Protein AF-A0A1Z4NAS6-F1 (afdb_monomer_lite)

Secondary structure (DSSP, 8-state):
--------EEEEEETTEEEEEEE-TTS-EEEEEEEEETTEEEEEEEE-HHHHHHHHHHHHHHHHHHHHHHHHHHHHHHT-

Radius of gyration: 17.06 Å; chains: 1; bounding box: 35×35×47 Å

Sequence (80 aa):
MFGLGAVTAVTLCFDDYHYQINRDRYGSIRAKVMKIVGGVKIKTTEVSVTEWSQAVAAALVQVSSRNTEMRTALSKFILG

pLDDT: mean 76.17, std 13.95, range [40.38, 91.19]

Structure (mmCIF, N/CA/C/O backbone):
data_AF-A0A1Z4NAS6-F1
#
_entry.id   AF-A0A1Z4NAS6-F1
#
loop_
_atom_site.group_PDB
_atom_site.id
_atom_site.type_symbol
_atom_site.label_atom_id
_atom_site.label_alt_id
_atom_site.label_comp_id
_atom_site.label_asym_id
_atom_site.label_entity_id
_atom_site.label_seq_id
_atom_site.pdbx_PDB_ins_code
_atom_site.Cartn_x
_atom_site.Cartn_y
_atom_site.Cartn_z
_atom_site.occupancy
_atom_site.B_iso_or_equiv
_atom_site.auth_seq_id
_atom_site.auth_comp_id
_atom_site.auth_asym_id
_atom_site.auth_atom_id
_atom_site.pdbx_PDB_model_num
ATOM 1 N N . MET A 1 1 ? 13.141 -28.445 -12.926 1.00 40.38 1 MET A N 1
ATOM 2 C CA . MET A 1 1 ? 13.847 -27.288 -12.335 1.00 40.38 1 MET A CA 1
ATOM 3 C C . MET A 1 1 ? 12.797 -26.218 -12.050 1.00 40.38 1 MET A C 1
ATOM 5 O O . MET A 1 1 ? 12.386 -25.526 -12.970 1.00 40.38 1 MET A O 1
ATOM 9 N N . PHE A 1 2 ? 12.253 -26.169 -10.830 1.00 44.75 2 PHE A N 1
ATOM 10 C CA . PHE A 1 2 ? 11.225 -25.189 -10.457 1.00 44.75 2 PHE A CA 1
ATOM 11 C C . PHE A 1 2 ? 11.895 -23.841 -10.186 1.00 44.75 2 PHE A C 1
ATOM 13 O O . PHE A 1 2 ? 12.194 -23.495 -9.048 1.00 44.75 2 PHE A O 1
ATOM 20 N N . GLY A 1 3 ? 12.193 -23.099 -11.251 1.00 42.53 3 GLY A N 1
ATOM 21 C CA . GLY A 1 3 ? 12.496 -21.683 -11.116 1.00 42.53 3 GLY A CA 1
ATOM 22 C C . GLY A 1 3 ? 11.196 -20.978 -10.766 1.00 42.53 3 GLY A C 1
ATOM 23 O O . GLY A 1 3 ? 10.362 -20.783 -11.646 1.00 42.53 3 GLY A O 1
ATOM 24 N N . LEU A 1 4 ? 10.999 -20.628 -9.494 1.00 53.66 4 LEU A N 1
ATOM 25 C CA . LEU A 1 4 ? 10.061 -19.568 -9.134 1.00 53.66 4 LEU A CA 1
ATOM 26 C C . LEU A 1 4 ? 10.452 -18.371 -10.004 1.00 53.66 4 LEU A C 1
ATOM 28 O O . LEU A 1 4 ? 11.527 -17.801 -9.813 1.00 53.66 4 LEU A O 1
ATOM 32 N N . GLY A 1 5 ? 9.656 -18.077 -11.038 1.00 53.00 5 GLY A N 1
ATOM 33 C CA . GLY A 1 5 ? 9.895 -16.931 -11.907 1.00 53.00 5 GLY A CA 1
ATOM 34 C C . GLY A 1 5 ? 10.138 -15.713 -11.023 1.00 53.00 5 GLY A C 1
ATOM 35 O O . GLY A 1 5 ? 9.423 -15.536 -10.037 1.00 53.00 5 GLY A O 1
ATOM 36 N N . ALA A 1 6 ? 11.196 -14.949 -11.312 1.00 61.12 6 ALA A N 1
ATOM 37 C CA . ALA A 1 6 ? 11.611 -13.831 -10.472 1.00 61.12 6 ALA A CA 1
ATOM 38 C C . ALA A 1 6 ? 10.386 -12.989 -10.094 1.00 61.12 6 ALA A C 1
ATOM 40 O O . ALA A 1 6 ? 9.637 -12.575 -10.977 1.00 61.12 6 ALA A O 1
ATOM 41 N N . VAL A 1 7 ? 10.152 -12.784 -8.795 1.00 61.50 7 VAL A N 1
ATOM 42 C CA . VAL A 1 7 ? 9.013 -11.996 -8.314 1.00 61.50 7 VAL A CA 1
ATOM 43 C C . VAL A 1 7 ? 9.165 -10.580 -8.868 1.00 61.50 7 VAL A C 1
ATOM 45 O O . VAL A 1 7 ? 10.028 -9.819 -8.434 1.00 61.50 7 VAL A O 1
ATOM 48 N N . THR A 1 8 ? 8.362 -10.244 -9.877 1.00 72.44 8 THR A N 1
ATOM 49 C CA . THR A 1 8 ? 8.421 -8.950 -10.572 1.00 72.44 8 THR A CA 1
ATOM 50 C C . THR A 1 8 ? 7.534 -7.897 -9.920 1.00 72.44 8 THR A C 1
ATOM 52 O O . THR A 1 8 ? 7.670 -6.715 -10.228 1.00 72.44 8 THR A O 1
ATOM 55 N N . ALA A 1 9 ? 6.636 -8.304 -9.021 1.00 80.19 9 ALA A N 1
ATOM 56 C CA . ALA A 1 9 ? 5.655 -7.435 -8.393 1.00 80.19 9 ALA A CA 1
ATOM 57 C C . ALA A 1 9 ? 5.289 -7.923 -6.988 1.00 80.19 9 ALA A C 1
ATOM 59 O O . ALA A 1 9 ? 5.021 -9.107 -6.785 1.00 80.19 9 ALA A O 1
ATOM 60 N N . VAL A 1 10 ? 5.216 -6.990 -6.043 1.00 84.50 10 VAL A N 1
ATOM 61 C CA . VAL A 1 10 ? 4.641 -7.195 -4.711 1.00 84.50 10 VAL A CA 1
ATOM 62 C C . VAL A 1 10 ? 3.508 -6.194 -4.537 1.00 84.50 10 VAL A C 1
ATOM 64 O O . VAL A 1 10 ? 3.696 -5.002 -4.780 1.00 84.50 10 VAL A O 1
ATOM 67 N N . THR A 1 11 ? 2.344 -6.676 -4.104 1.00 84.75 11 THR A N 1
ATOM 68 C CA . THR A 1 11 ? 1.182 -5.844 -3.778 1.00 84.75 11 THR A CA 1
ATOM 69 C C . THR A 1 11 ? 0.755 -6.142 -2.348 1.00 84.75 11 THR A C 1
ATOM 71 O O . THR A 1 11 ? 0.446 -7.286 -2.025 1.00 84.75 11 THR A O 1
ATOM 74 N N . LEU A 1 12 ? 0.734 -5.115 -1.505 1.00 85.19 12 LEU A N 1
ATOM 75 C CA . LEU A 1 12 ? 0.228 -5.167 -0.138 1.00 85.19 12 LEU A CA 1
ATOM 76 C C . 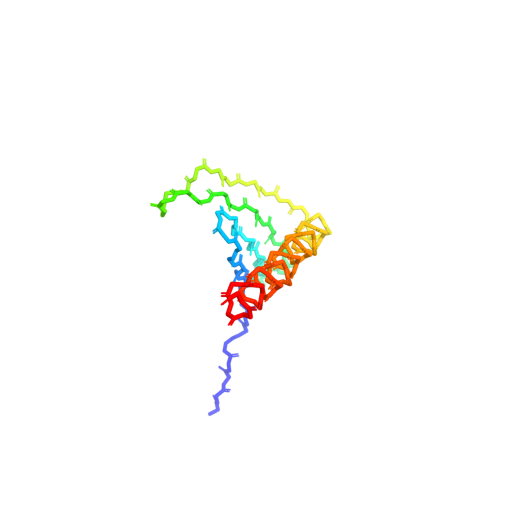LEU A 1 12 ? -1.122 -4.453 -0.092 1.00 85.19 12 LEU A C 1
ATOM 78 O O . LEU A 1 12 ? -1.217 -3.301 -0.513 1.00 85.19 12 LEU A O 1
ATOM 82 N N . CYS A 1 13 ? -2.154 -5.129 0.402 1.00 86.38 13 CYS A N 1
ATOM 83 C CA . CYS A 1 13 ? -3.506 -4.586 0.504 1.00 86.38 13 CYS A CA 1
ATOM 84 C C . CYS A 1 13 ? -3.819 -4.315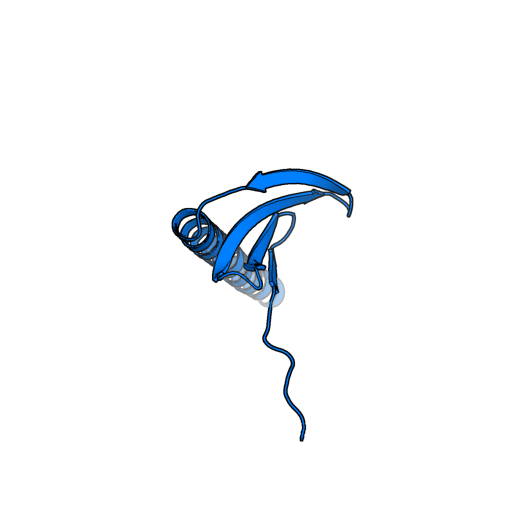 1.979 1.00 86.38 13 CYS A C 1
ATOM 86 O O . CYS A 1 13 ? -3.864 -5.253 2.775 1.00 86.38 13 CYS A O 1
ATOM 88 N N . PHE A 1 14 ? -4.028 -3.049 2.332 1.00 84.75 14 PHE A N 1
ATOM 89 C CA . PHE A 1 14 ? -4.435 -2.619 3.668 1.00 84.75 14 PHE A CA 1
ATOM 90 C C . PHE A 1 14 ? -5.712 -1.791 3.549 1.00 84.75 14 PHE A C 1
ATOM 92 O O . PHE A 1 14 ? -5.659 -0.660 3.067 1.00 84.75 14 PHE A O 1
ATOM 99 N N . ASP A 1 15 ? -6.844 -2.344 3.986 1.00 82.94 15 ASP A N 1
ATOM 100 C CA . ASP A 1 15 ? -8.169 -1.727 3.850 1.00 82.94 15 ASP A CA 1
ATOM 101 C C . ASP A 1 15 ? -8.390 -1.181 2.419 1.00 82.94 15 ASP A C 1
ATOM 103 O O . ASP A 1 15 ? -8.330 -1.929 1.443 1.00 82.94 15 ASP A O 1
ATOM 107 N N . ASP A 1 16 ? -8.570 0.136 2.292 1.00 86.38 16 ASP A N 1
ATOM 108 C CA . ASP A 1 16 ? -8.796 0.845 1.033 1.00 86.38 16 ASP A CA 1
ATOM 109 C C . ASP A 1 16 ? -7.497 1.252 0.305 1.00 86.38 16 ASP A C 1
ATOM 111 O O . ASP A 1 16 ? -7.535 1.966 -0.700 1.00 86.38 16 ASP A O 1
ATOM 115 N N . TYR A 1 17 ? -6.316 0.884 0.804 1.00 87.56 17 TYR A N 1
ATOM 116 C CA . TYR A 1 17 ? -5.028 1.284 0.233 1.00 87.56 17 TYR A CA 1
ATOM 117 C C . TYR A 1 17 ? -4.198 0.077 -0.193 1.00 87.56 17 TYR A C 1
ATOM 119 O O . TYR A 1 17 ? -3.871 -0.819 0.578 1.00 87.56 17 TYR A O 1
ATOM 127 N N . HIS A 1 18 ? -3.816 0.075 -1.462 1.00 90.25 18 HIS A N 1
ATOM 128 C CA . HIS A 1 18 ? -3.008 -0.953 -2.088 1.00 90.25 18 HIS A CA 1
ATOM 129 C C . HIS A 1 18 ? -1.642 -0.373 -2.443 1.00 90.25 18 HIS A C 1
ATOM 131 O O . HIS A 1 18 ? -1.523 0.544 -3.255 1.00 90.25 18 HIS A O 1
ATOM 137 N N . TYR A 1 19 ? -0.596 -0.941 -1.868 1.00 89.00 19 TYR A N 1
ATOM 138 C CA . TYR A 1 19 ? 0.784 -0.524 -2.050 1.00 89.00 19 TYR A CA 1
ATOM 139 C C . TYR A 1 19 ? 1.459 -1.526 -2.973 1.00 89.00 19 TYR A C 1
ATOM 141 O O . TYR A 1 19 ? 1.630 -2.686 -2.613 1.00 89.00 19 TYR A O 1
ATOM 149 N N . GLN A 1 20 ? 1.840 -1.093 -4.172 1.00 88.44 20 GLN A N 1
ATOM 150 C CA . GLN A 1 20 ? 2.462 -1.964 -5.162 1.00 88.44 20 GLN A CA 1
ATOM 151 C C . GLN A 1 20 ? 3.878 -1.501 -5.489 1.00 88.44 20 GLN A C 1
ATOM 153 O O . GLN A 1 20 ? 4.098 -0.325 -5.773 1.00 88.44 20 GLN A O 1
ATOM 158 N N . ILE A 1 21 ? 4.819 -2.437 -5.500 1.00 87.75 21 ILE A N 1
ATOM 159 C CA . ILE A 1 21 ? 6.185 -2.223 -5.965 1.00 87.75 21 ILE A CA 1
ATOM 160 C C . ILE A 1 21 ? 6.511 -3.269 -7.024 1.00 87.75 21 ILE A C 1
ATOM 162 O O . ILE A 1 21 ? 6.335 -4.468 -6.812 1.00 87.75 21 ILE A O 1
ATOM 166 N N . ASN A 1 22 ? 6.955 -2.803 -8.185 1.00 86.50 22 ASN A N 1
ATOM 167 C CA . ASN A 1 22 ? 7.284 -3.644 -9.323 1.00 86.50 22 ASN A CA 1
ATOM 168 C C . ASN A 1 22 ? 8.732 -3.415 -9.730 1.00 86.50 22 ASN A C 1
ATOM 170 O O . ASN A 1 22 ? 9.192 -2.274 -9.805 1.00 86.50 22 ASN A O 1
ATOM 174 N N . ARG A 1 23 ? 9.427 -4.500 -10.057 1.00 79.06 23 ARG A N 1
ATOM 175 C CA . ARG A 1 23 ? 10.757 -4.463 -10.650 1.00 79.06 23 ARG A CA 1
ATOM 176 C C . ARG A 1 23 ? 10.636 -4.762 -12.136 1.00 79.06 23 ARG A C 1
ATOM 178 O O . ARG A 1 23 ? 10.226 -5.855 -12.522 1.00 79.06 23 ARG A O 1
ATOM 185 N N . ASP A 1 24 ? 10.980 -3.779 -12.956 1.00 73.62 24 ASP A N 1
ATOM 186 C CA . ASP A 1 24 ? 11.026 -3.939 -14.404 1.00 73.62 24 ASP A CA 1
ATOM 187 C C . ASP A 1 24 ? 12.235 -4.796 -14.816 1.00 73.62 24 ASP A C 1
ATOM 189 O O . ASP A 1 24 ? 13.253 -4.854 -14.117 1.00 73.62 24 ASP A O 1
ATOM 193 N N . ARG A 1 25 ? 12.144 -5.434 -15.985 1.00 64.25 25 ARG A N 1
ATOM 194 C CA . ARG A 1 25 ? 13.183 -6.292 -16.573 1.00 64.25 25 ARG A CA 1
ATOM 195 C C . ARG A 1 25 ? 14.505 -5.547 -16.787 1.00 64.25 25 ARG A C 1
ATOM 197 O O . ARG A 1 25 ? 15.561 -6.165 -16.731 1.00 64.25 25 ARG A O 1
ATOM 204 N N . TYR A 1 26 ? 14.439 -4.227 -16.971 1.00 63.53 26 TYR A N 1
ATOM 205 C CA . TYR A 1 26 ? 15.593 -3.330 -17.120 1.00 63.53 26 TYR A CA 1
ATOM 206 C C . TYR A 1 26 ? 16.116 -2.748 -15.792 1.00 63.53 26 TY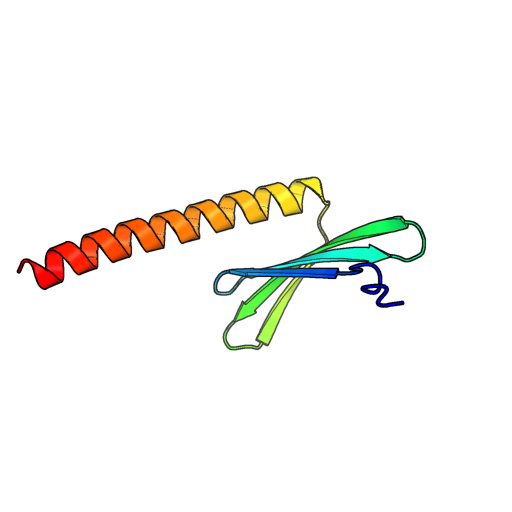R A C 1
ATOM 208 O O . TYR A 1 26 ? 16.961 -1.860 -15.798 1.00 63.53 26 TYR A O 1
ATOM 216 N N . GLY A 1 27 ? 15.634 -3.231 -14.640 1.00 65.75 27 GLY A N 1
ATOM 217 C CA . GLY A 1 27 ? 16.148 -2.852 -13.318 1.00 65.75 27 GLY A CA 1
ATOM 218 C C . GLY A 1 27 ? 15.511 -1.606 -12.700 1.00 65.75 27 GLY A C 1
ATOM 219 O O . GLY A 1 27 ? 15.776 -1.316 -11.536 1.00 65.75 27 GLY A O 1
ATOM 220 N N . SER A 1 28 ? 14.634 -0.907 -13.425 1.00 75.31 28 SER A N 1
ATOM 221 C CA . SER A 1 28 ? 13.860 0.203 -12.866 1.00 75.31 28 SER A CA 1
ATOM 222 C C . SER A 1 28 ? 12.812 -0.325 -11.884 1.00 75.31 28 SER A C 1
ATOM 224 O O . SER A 1 28 ? 12.011 -1.201 -12.221 1.00 75.31 28 SER A O 1
ATOM 226 N N . ILE A 1 29 ? 12.833 0.187 -10.653 1.00 80.75 29 ILE A N 1
ATOM 227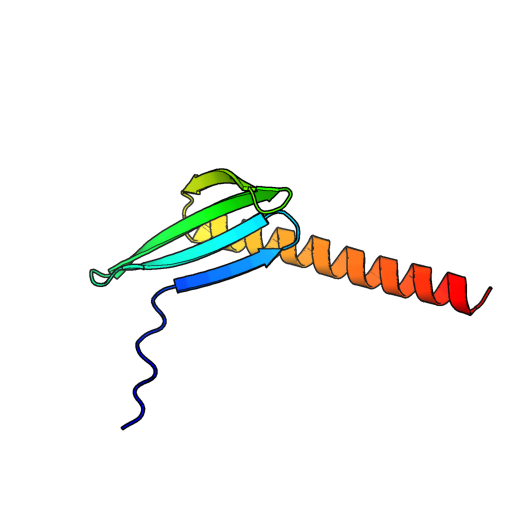 C CA . ILE A 1 29 ? 11.837 -0.135 -9.633 1.00 80.75 29 ILE A CA 1
ATOM 228 C C . ILE A 1 29 ? 10.774 0.954 -9.663 1.00 80.75 29 ILE A C 1
ATOM 230 O O . ILE A 1 29 ? 11.076 2.130 -9.472 1.00 80.75 29 ILE A O 1
ATOM 234 N N . ARG A 1 30 ? 9.524 0.554 -9.885 1.00 85.81 30 ARG A N 1
ATOM 235 C CA . ARG A 1 30 ? 8.367 1.447 -9.862 1.00 85.81 30 ARG A CA 1
ATOM 236 C C . ARG A 1 30 ? 7.509 1.123 -8.658 1.00 85.81 30 ARG A C 1
ATOM 238 O O . ARG A 1 30 ? 7.035 -0.004 -8.523 1.00 85.81 30 ARG A O 1
ATOM 245 N N . ALA A 1 31 ? 7.301 2.113 -7.803 1.00 88.44 31 ALA A N 1
ATOM 246 C CA . ALA A 1 31 ? 6.408 2.003 -6.668 1.00 88.44 31 ALA A CA 1
ATOM 247 C C . ALA A 1 31 ? 5.181 2.890 -6.883 1.00 88.44 31 ALA A C 1
ATOM 249 O O . ALA A 1 31 ? 5.249 3.973 -7.465 1.00 88.44 31 ALA A O 1
ATOM 250 N N . LYS A 1 32 ? 4.027 2.398 -6.448 1.00 90.88 32 LYS A N 1
ATOM 251 C CA . LYS A 1 32 ? 2.765 3.121 -6.539 1.00 90.88 32 LYS A CA 1
ATOM 252 C C . LYS A 1 32 ? 1.857 2.781 -5.375 1.00 90.88 32 LYS A C 1
ATOM 254 O O . LYS A 1 32 ? 1.857 1.661 -4.862 1.00 90.88 32 LYS A O 1
ATOM 259 N N . VAL A 1 33 ? 1.046 3.754 -5.005 1.00 90.81 33 VAL A N 1
ATOM 260 C CA . VA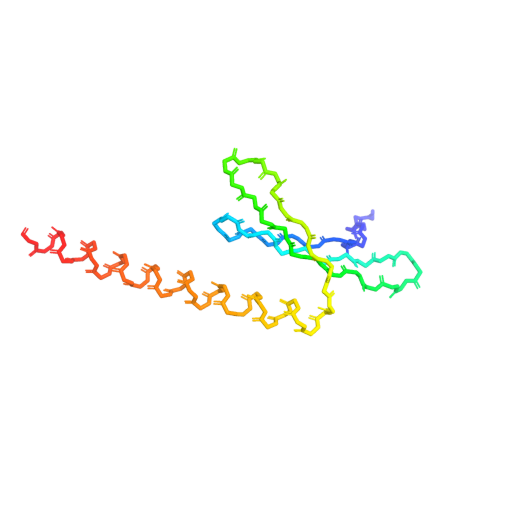L A 1 33 ? -0.012 3.623 -4.010 1.00 90.81 33 VAL A CA 1
ATOM 261 C C . VAL A 1 33 ? -1.337 3.819 -4.723 1.00 90.81 33 VAL A C 1
ATOM 263 O O . VAL A 1 33 ? -1.545 4.810 -5.422 1.00 90.81 33 VAL A O 1
ATOM 266 N N . MET A 1 34 ? -2.230 2.854 -4.577 1.00 91.19 34 MET A N 1
ATOM 267 C CA . MET A 1 34 ? -3.557 2.860 -5.167 1.00 91.19 34 MET A CA 1
ATOM 268 C C . MET A 1 34 ? -4.581 2.945 -4.045 1.00 91.19 34 MET A C 1
ATOM 270 O O . MET A 1 34 ? -4.552 2.127 -3.136 1.00 91.19 34 MET A O 1
ATOM 274 N N . LYS A 1 35 ? -5.497 3.907 -4.108 1.00 89.06 35 LYS A N 1
ATOM 275 C CA . LYS A 1 35 ? -6.667 3.928 -3.231 1.00 89.06 35 LYS A CA 1
ATOM 276 C C . LYS A 1 35 ? -7.805 3.195 -3.928 1.00 89.06 35 LYS A C 1
ATOM 278 O O . LYS A 1 35 ? -8.192 3.590 -5.031 1.00 89.06 35 LYS A O 1
ATOM 283 N N . ILE A 1 36 ? -8.308 2.141 -3.310 1.00 86.50 36 ILE A N 1
ATOM 284 C CA . ILE A 1 36 ? -9.399 1.304 -3.792 1.00 86.50 36 ILE A CA 1
ATOM 285 C C . ILE A 1 36 ? -10.533 1.391 -2.779 1.00 86.50 36 ILE A C 1
ATOM 287 O O . ILE A 1 36 ? -10.325 1.093 -1.618 1.00 86.50 36 ILE A O 1
ATOM 291 N N . VAL A 1 37 ? -11.724 1.796 -3.209 1.00 83.25 37 VAL A N 1
ATOM 292 C CA . VAL A 1 37 ? -12.907 1.870 -2.339 1.00 83.25 37 VAL A CA 1
ATOM 293 C C . VAL A 1 37 ? -14.005 1.046 -2.992 1.00 83.25 37 VAL A C 1
ATOM 295 O O . VAL A 1 37 ? -14.321 1.263 -4.163 1.00 83.25 37 VAL A O 1
ATOM 298 N N . GLY A 1 38 ? -14.544 0.056 -2.277 1.00 79.81 38 GLY A N 1
ATOM 299 C CA . GLY A 1 38 ? -15.594 -0.826 -2.808 1.00 79.81 38 GLY A CA 1
ATOM 300 C C . GLY A 1 38 ? -15.181 -1.597 -4.071 1.00 79.81 38 GLY A C 1
ATOM 301 O O . GLY A 1 38 ? -16.005 -1.833 -4.948 1.00 79.81 38 GLY A O 1
ATOM 302 N N . GLY A 1 39 ? -13.892 -1.925 -4.211 1.00 76.19 39 GLY A N 1
ATOM 303 C CA . GLY A 1 39 ? -13.339 -2.589 -5.399 1.00 76.19 39 GLY A CA 1
ATOM 304 C C . GLY A 1 39 ? -13.031 -1.659 -6.580 1.00 76.19 39 GLY A C 1
ATOM 305 O O . GLY A 1 39 ? -12.443 -2.106 -7.566 1.00 76.19 39 GLY A O 1
ATOM 306 N N . VAL A 1 40 ? -13.349 -0.363 -6.486 1.00 81.38 40 VAL A N 1
ATOM 307 C CA . VAL A 1 40 ? -13.062 0.624 -7.536 1.00 81.38 40 VAL A CA 1
ATOM 308 C C . VAL A 1 40 ? -11.767 1.364 -7.225 1.00 81.38 40 VAL A C 1
ATOM 310 O O . VAL A 1 40 ? -11.598 1.934 -6.149 1.00 81.38 40 VAL A O 1
ATOM 313 N N . LYS A 1 41 ? -10.838 1.389 -8.186 1.00 83.94 41 LYS A N 1
ATOM 314 C CA . LYS A 1 41 ? -9.588 2.151 -8.089 1.00 83.94 41 LYS A CA 1
ATOM 315 C C . LYS A 1 41 ? -9.876 3.643 -8.259 1.00 83.94 41 LYS A C 1
ATOM 317 O O . LYS A 1 41 ? -10.103 4.109 -9.370 1.00 83.94 41 LYS A O 1
ATOM 322 N N . ILE A 1 42 ? -9.833 4.381 -7.156 1.00 87.62 42 ILE A N 1
ATOM 323 C CA . ILE A 1 42 ? -10.154 5.813 -7.099 1.00 87.62 42 ILE A CA 1
ATOM 324 C C . ILE A 1 42 ? -8.948 6.672 -7.473 1.00 87.62 42 ILE A C 1
ATOM 326 O O . ILE A 1 42 ? -9.076 7.677 -8.165 1.00 87.62 42 ILE A O 1
ATOM 330 N N . LYS A 1 43 ? -7.758 6.295 -7.001 1.00 87.88 43 LYS A N 1
ATOM 331 C CA . LYS A 1 43 ? -6.536 7.074 -7.223 1.00 87.88 43 LYS A CA 1
ATOM 332 C C . LYS A 1 43 ? -5.342 6.153 -7.349 1.00 87.88 43 LYS A C 1
ATOM 334 O O . LYS A 1 43 ? -5.250 5.175 -6.618 1.00 87.88 43 LYS A O 1
ATOM 339 N N . THR A 1 44 ? -4.425 6.483 -8.251 1.00 90.38 44 THR A N 1
ATOM 340 C CA . THR A 1 44 ? -3.089 5.882 -8.306 1.00 90.38 44 THR A CA 1
ATOM 341 C C . THR A 1 44 ? -2.069 6.999 -8.232 1.00 90.38 44 THR A C 1
ATOM 343 O O . THR A 1 44 ? -2.140 7.943 -9.013 1.00 90.38 44 THR A O 1
ATOM 346 N N . THR A 1 45 ? -1.138 6.883 -7.299 1.00 89.75 45 THR A N 1
ATOM 347 C CA . THR A 1 45 ? -0.023 7.809 -7.134 1.00 89.75 45 THR A CA 1
ATOM 348 C C . THR A 1 45 ? 1.256 7.015 -7.322 1.00 89.75 45 THR A C 1
ATOM 350 O O . THR A 1 45 ? 1.482 6.049 -6.593 1.00 89.75 45 THR A O 1
ATOM 353 N N . GLU A 1 46 ? 2.076 7.392 -8.296 1.00 90.12 46 GLU A N 1
ATOM 354 C CA . GLU A 1 46 ? 3.445 6.884 -8.382 1.00 90.12 46 GLU A CA 1
ATOM 355 C C . GLU A 1 46 ? 4.297 7.585 -7.328 1.00 90.12 46 GLU A C 1
ATOM 357 O O . GLU A 1 46 ? 4.180 8.793 -7.126 1.00 90.12 46 GLU A O 1
ATOM 362 N N . VAL A 1 47 ? 5.103 6.806 -6.618 1.00 88.75 47 VAL A N 1
ATOM 363 C CA . VAL A 1 47 ? 5.933 7.279 -5.508 1.00 88.75 47 VAL A CA 1
ATOM 364 C C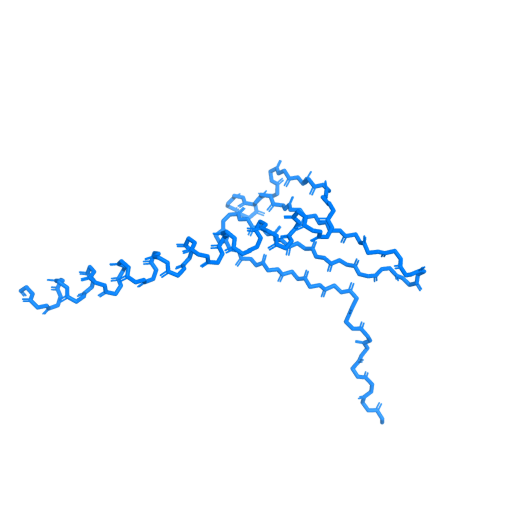 . VAL A 1 47 ? 7.316 6.655 -5.614 1.00 88.75 47 VAL A C 1
ATOM 366 O O . VAL A 1 47 ? 7.502 5.623 -6.269 1.00 88.75 47 VAL A O 1
ATOM 369 N N . SER A 1 48 ? 8.301 7.252 -4.953 1.00 88.25 48 SER A N 1
ATOM 370 C CA . SER A 1 48 ? 9.603 6.607 -4.799 1.00 88.25 48 SER A CA 1
ATOM 371 C C . SER A 1 48 ? 9.503 5.360 -3.910 1.00 88.25 48 SER A C 1
ATOM 373 O O . SER A 1 48 ? 8.570 5.189 -3.123 1.00 88.25 48 SER A O 1
ATOM 375 N N . VAL A 1 49 ? 10.498 4.476 -3.999 1.00 84.75 49 VAL A N 1
ATOM 376 C CA . VAL A 1 49 ? 10.581 3.279 -3.141 1.00 84.75 49 VAL A CA 1
ATOM 377 C C . VAL A 1 49 ? 10.675 3.657 -1.660 1.00 84.75 49 VAL A C 1
ATOM 379 O O . VAL A 1 49 ? 10.075 2.996 -0.815 1.00 84.75 49 VAL A O 1
ATOM 382 N N . THR A 1 50 ? 11.390 4.738 -1.344 1.00 85.12 50 THR A N 1
ATOM 383 C CA . THR A 1 50 ? 11.532 5.244 0.026 1.00 85.12 50 THR A CA 1
ATOM 384 C C . THR A 1 50 ? 10.188 5.695 0.592 1.00 85.12 50 THR A C 1
ATOM 386 O O . THR A 1 50 ? 9.797 5.249 1.670 1.00 85.12 50 THR A O 1
ATOM 389 N N . GLU A 1 51 ? 9.445 6.517 -0.154 1.00 86.56 51 GLU A N 1
ATOM 390 C CA . GLU A 1 51 ? 8.107 6.976 0.247 1.00 86.56 51 GLU A CA 1
ATOM 391 C C . GLU A 1 51 ? 7.124 5.809 0.352 1.00 86.56 51 GLU A C 1
ATOM 393 O O . GLU A 1 51 ? 6.333 5.739 1.292 1.00 86.56 51 GLU A O 1
ATOM 398 N N . TRP A 1 52 ? 7.205 4.849 -0.574 1.00 89.69 52 TRP A N 1
ATOM 399 C CA . TRP A 1 52 ? 6.407 3.628 -0.526 1.00 89.69 52 TRP A CA 1
ATOM 400 C C . TRP A 1 52 ? 6.664 2.837 0.757 1.00 89.69 52 TRP A C 1
ATOM 402 O O . TRP A 1 52 ? 5.717 2.467 1.448 1.00 89.69 52 TRP A O 1
ATOM 412 N N . SER A 1 53 ? 7.934 2.626 1.114 1.00 83.69 53 SER A N 1
ATOM 413 C CA . SER A 1 53 ? 8.315 1.895 2.325 1.00 83.69 53 SER A CA 1
ATOM 414 C C . SER A 1 53 ? 7.818 2.593 3.591 1.00 83.69 53 SER A C 1
ATOM 416 O O . SER A 1 53 ? 7.319 1.931 4.500 1.00 83.69 53 SER A O 1
ATOM 418 N N . GLN A 1 54 ? 7.928 3.922 3.657 1.00 87.81 54 GLN A N 1
ATOM 419 C CA . GLN A 1 54 ? 7.417 4.703 4.786 1.00 87.81 54 GLN A CA 1
ATOM 420 C C . GLN A 1 54 ? 5.891 4.611 4.887 1.00 87.81 54 GLN A C 1
ATOM 422 O O . GLN A 1 54 ? 5.354 4.407 5.976 1.00 87.81 54 GLN A O 1
ATOM 427 N N . ALA A 1 55 ? 5.190 4.705 3.757 1.00 85.12 55 ALA A N 1
ATOM 428 C CA . ALA A 1 55 ? 3.737 4.630 3.725 1.00 85.12 55 ALA A CA 1
ATOM 429 C C . ALA A 1 55 ? 3.220 3.234 4.118 1.00 85.12 55 ALA A C 1
ATOM 431 O O . ALA A 1 55 ? 2.242 3.133 4.858 1.00 85.12 55 ALA A O 1
ATOM 432 N N . VAL A 1 56 ? 3.906 2.167 3.693 1.00 85.88 56 VAL A N 1
ATOM 433 C CA . VAL A 1 56 ? 3.629 0.788 4.125 1.00 85.88 56 VAL A CA 1
ATOM 434 C C . VAL A 1 56 ? 3.863 0.625 5.625 1.00 85.88 56 VAL A C 1
ATOM 436 O O . VAL A 1 56 ? 3.012 0.061 6.308 1.00 85.88 56 VAL A O 1
ATOM 439 N N . ALA A 1 57 ? 4.976 1.137 6.159 1.00 84.94 57 ALA A N 1
ATOM 440 C CA . ALA A 1 57 ? 5.259 1.068 7.592 1.00 84.94 57 ALA A CA 1
ATOM 441 C C . ALA A 1 57 ? 4.179 1.788 8.418 1.00 84.94 57 ALA A C 1
ATOM 443 O O . ALA A 1 57 ? 3.682 1.235 9.398 1.00 84.94 57 ALA A O 1
ATOM 444 N N . ALA A 1 58 ? 3.756 2.980 7.990 1.00 85.25 58 ALA A N 1
ATOM 445 C CA . ALA A 1 58 ? 2.678 3.720 8.641 1.00 85.25 58 ALA A CA 1
ATOM 446 C C . ALA A 1 58 ? 1.332 2.974 8.576 1.00 85.25 58 ALA A C 1
ATOM 448 O O . ALA A 1 58 ? 0.619 2.901 9.578 1.00 85.25 58 ALA A O 1
ATOM 449 N N . ALA A 1 59 ? 1.000 2.377 7.425 1.00 83.94 59 ALA A N 1
ATOM 450 C CA . ALA A 1 59 ? -0.211 1.572 7.266 1.00 83.94 59 ALA A CA 1
ATOM 451 C C . ALA A 1 59 ? -0.192 0.327 8.169 1.00 83.94 59 ALA A C 1
ATOM 453 O O . ALA A 1 59 ? -1.181 0.038 8.841 1.00 83.94 59 ALA A O 1
ATOM 454 N N . LEU A 1 60 ? 0.948 -0.362 8.265 1.00 82.19 60 LEU A N 1
ATOM 455 C CA . LEU A 1 60 ? 1.123 -1.510 9.157 1.00 82.19 60 LEU A CA 1
ATOM 456 C C . LEU A 1 60 ? 0.932 -1.137 10.629 1.00 82.19 60 LEU A C 1
ATOM 458 O O . LEU A 1 60 ? 0.296 -1.896 11.358 1.00 82.19 60 LEU A O 1
ATOM 462 N N . VAL A 1 61 ? 1.432 0.027 11.059 1.00 82.25 61 VAL A N 1
ATOM 463 C CA . VAL A 1 61 ? 1.204 0.540 12.421 1.00 82.25 61 VAL A CA 1
ATOM 464 C C . VAL A 1 61 ? -0.284 0.788 12.670 1.00 82.25 61 VAL A C 1
ATOM 466 O O . VAL A 1 61 ? -0.798 0.425 13.722 1.00 82.25 61 VAL A O 1
ATOM 469 N N . GLN A 1 62 ? -1.014 1.358 11.709 1.00 82.31 62 GLN A N 1
ATOM 470 C CA . GLN A 1 62 ? -2.458 1.554 11.874 1.00 82.31 62 GLN A CA 1
ATOM 471 C C . GLN A 1 62 ? -3.217 0.226 11.965 1.00 82.31 62 GLN A C 1
ATOM 473 O O . GLN A 1 62 ? -4.094 0.078 12.818 1.00 82.31 62 GLN A O 1
ATOM 478 N N . VAL A 1 63 ? -2.871 -0.750 11.123 1.00 78.88 63 VAL A N 1
ATOM 479 C CA . VAL A 1 63 ? -3.500 -2.079 11.134 1.00 78.88 63 VAL A CA 1
ATOM 480 C C . VAL A 1 63 ? -3.193 -2.825 12.437 1.00 78.88 63 VAL A C 1
ATOM 482 O O . VAL A 1 63 ? -4.088 -3.434 13.026 1.00 78.88 63 VAL A O 1
ATOM 485 N N . SER A 1 64 ? -1.956 -2.761 12.935 1.00 75.12 64 SER A N 1
ATOM 486 C CA . SER A 1 64 ? -1.579 -3.407 14.197 1.00 75.12 64 SER A CA 1
ATOM 487 C C . SER A 1 64 ? -2.245 -2.749 15.411 1.00 75.12 64 SER A C 1
ATOM 489 O O . SER A 1 64 ? -2.716 -3.464 16.304 1.00 75.12 64 SER A O 1
ATOM 491 N N . SER A 1 65 ? -2.376 -1.419 15.417 1.00 77.38 65 SER A N 1
ATOM 492 C CA . SER A 1 65 ? -3.125 -0.684 16.444 1.00 77.38 65 SER A CA 1
ATOM 493 C C . SER A 1 65 ? -4.601 -1.070 16.446 1.00 77.38 65 SER A C 1
ATOM 495 O O . SER A 1 65 ? -5.119 -1.432 17.500 1.00 77.38 65 SER A O 1
ATOM 497 N N . ARG A 1 66 ? -5.260 -1.120 15.278 1.00 72.44 66 ARG A N 1
ATOM 498 C CA . ARG A 1 66 ? -6.661 -1.571 15.176 1.00 72.44 66 ARG A CA 1
ATOM 499 C C . ARG A 1 66 ? -6.845 -3.001 15.656 1.00 72.44 66 ARG A C 1
ATOM 501 O O . ARG A 1 66 ? -7.806 -3.270 16.359 1.00 72.44 66 ARG A O 1
ATOM 508 N N . ASN A 1 67 ? -5.933 -3.914 15.329 1.00 69.56 67 ASN A N 1
ATOM 509 C CA . ASN A 1 67 ? -6.009 -5.293 15.815 1.00 69.56 67 ASN A CA 1
ATOM 510 C C . ASN A 1 67 ? -5.825 -5.385 17.335 1.00 69.56 67 ASN A C 1
ATOM 512 O O . ASN A 1 67 ? -6.484 -6.192 17.989 1.00 69.56 67 ASN A O 1
ATOM 516 N N . THR A 1 68 ? -4.960 -4.555 17.916 1.00 65.94 68 THR A N 1
ATOM 517 C CA . THR A 1 68 ? -4.751 -4.503 19.372 1.00 65.94 68 THR A CA 1
ATOM 518 C C . THR A 1 68 ? -5.955 -3.891 20.086 1.00 65.94 68 THR A C 1
ATOM 520 O O . THR A 1 68 ? -6.426 -4.443 21.083 1.00 65.94 68 THR A O 1
ATOM 523 N N . GLU A 1 69 ? -6.504 -2.800 19.553 1.00 64.75 69 GLU A N 1
ATOM 524 C CA . GLU A 1 69 ? -7.739 -2.179 20.035 1.00 64.75 69 GLU A CA 1
ATOM 525 C C . GLU A 1 69 ? -8.940 -3.108 19.865 1.00 64.75 69 GLU A C 1
ATOM 527 O O . GLU A 1 69 ? -9.700 -3.268 20.813 1.00 64.75 69 GLU A O 1
ATOM 532 N N . MET A 1 70 ? -9.077 -3.798 18.728 1.00 59.25 70 MET A N 1
ATOM 533 C CA . MET A 1 70 ? -10.115 -4.808 18.505 1.00 59.25 70 MET A CA 1
ATOM 534 C C . MET A 1 70 ? -9.967 -5.972 19.470 1.00 59.25 70 MET A C 1
ATOM 536 O O . MET A 1 70 ? -10.957 -6.344 20.082 1.00 59.25 70 MET A O 1
ATOM 540 N N . ARG A 1 71 ? -8.762 -6.525 19.679 1.00 61.28 71 ARG A N 1
ATOM 541 C CA . ARG A 1 71 ? -8.560 -7.563 20.707 1.00 61.28 71 ARG A CA 1
ATOM 542 C C . ARG A 1 71 ? -8.926 -7.043 22.091 1.00 61.28 71 ARG A C 1
ATOM 544 O O . ARG A 1 71 ? -9.549 -7.766 22.853 1.00 61.28 71 ARG A O 1
ATOM 551 N N . THR A 1 72 ? -8.587 -5.799 22.412 1.00 62.72 72 THR A N 1
ATOM 552 C CA . THR A 1 72 ? -8.923 -5.185 23.704 1.00 62.72 72 THR A CA 1
ATOM 553 C C . THR A 1 72 ? -10.431 -4.961 23.853 1.00 62.72 72 THR A C 1
ATOM 555 O O . THR A 1 72 ? -10.988 -5.241 24.910 1.00 62.72 72 THR A O 1
ATOM 558 N N . ALA A 1 73 ? -11.106 -4.497 22.803 1.00 58.94 73 ALA A N 1
ATOM 559 C CA . ALA A 1 73 ? -12.550 -4.295 22.758 1.00 58.94 73 ALA A CA 1
ATOM 560 C C . ALA A 1 73 ? -13.307 -5.628 22.817 1.00 58.94 73 ALA A C 1
ATOM 562 O O . ALA A 1 73 ? -14.269 -5.748 23.568 1.00 58.94 73 ALA A O 1
ATOM 563 N N . LEU A 1 74 ? -12.827 -6.651 22.105 1.00 52.88 74 LEU A N 1
ATOM 564 C CA . LEU A 1 74 ? -13.378 -8.003 22.132 1.00 52.88 74 LEU A CA 1
ATOM 565 C C . LEU A 1 74 ? -13.192 -8.646 23.514 1.00 52.88 74 LEU A C 1
ATOM 567 O O . LEU A 1 74 ? -14.133 -9.218 24.048 1.00 52.88 74 LEU A O 1
ATOM 571 N N . SER A 1 75 ? -12.017 -8.491 24.136 1.00 56.81 75 SER A N 1
ATOM 572 C CA . SER A 1 75 ? -11.776 -8.945 25.514 1.00 56.81 75 SER A CA 1
ATOM 573 C C . SER A 1 75 ? -12.697 -8.248 26.516 1.00 56.81 75 SER A C 1
ATOM 575 O O . SER A 1 75 ? -13.206 -8.901 27.419 1.00 56.81 75 SER A O 1
ATOM 577 N N . LYS A 1 76 ? -12.956 -6.943 26.352 1.00 58.94 76 LYS A N 1
ATOM 578 C CA . LYS A 1 76 ? -13.915 -6.199 27.189 1.00 58.94 76 LYS A CA 1
ATOM 579 C C . LYS A 1 76 ? -15.366 -6.628 26.960 1.00 58.94 76 LYS A C 1
ATOM 581 O O . LYS A 1 76 ? -16.149 -6.577 27.894 1.00 58.94 76 LYS A O 1
ATOM 586 N N . PHE A 1 77 ? -15.714 -7.033 25.741 1.00 51.44 77 PHE A N 1
ATOM 587 C CA . PHE A 1 77 ? -17.051 -7.516 25.397 1.00 51.44 77 PHE A CA 1
ATOM 588 C C . PHE A 1 77 ? -17.317 -8.939 25.913 1.00 51.44 77 PHE A C 1
ATOM 590 O O . PHE A 1 77 ? -18.425 -9.231 26.332 1.00 51.44 77 PHE A O 1
ATOM 597 N N . ILE A 1 78 ? -16.308 -9.819 25.903 1.00 54.62 78 ILE A N 1
ATOM 598 C CA . ILE A 1 78 ? -16.428 -11.217 26.363 1.00 54.62 78 ILE A CA 1
ATOM 599 C C . ILE A 1 78 ? -16.332 -11.336 27.894 1.00 54.62 78 ILE A C 1
ATOM 601 O O . ILE A 1 78 ? -16.885 -12.267 28.470 1.00 54.62 78 ILE A O 1
ATOM 605 N N . LEU A 1 79 ? -15.625 -10.415 28.556 1.00 52.75 79 LEU A N 1
ATOM 606 C CA . LEU A 1 79 ? -15.551 -10.332 30.022 1.00 52.75 79 LEU A CA 1
ATOM 607 C C . LEU A 1 79 ? -16.644 -9.429 30.629 1.00 52.75 79 LEU A C 1
ATOM 609 O O . LEU A 1 79 ? -16.559 -9.107 31.814 1.00 52.75 79 LEU A O 1
ATOM 613 N N . GLY A 1 80 ? -17.606 -8.990 29.809 1.00 44.16 80 GLY A N 1
ATOM 614 C CA . GLY A 1 80 ? -18.805 -8.265 30.231 1.00 44.16 80 GLY A CA 1
ATOM 615 C C . GLY A 1 80 ? -19.912 -9.204 30.678 1.00 44.16 80 GLY A C 1
ATOM 616 O O . GLY A 1 80 ? -20.115 -10.232 29.996 1.00 44.16 80 GLY A O 1
#

Organism: NCBI:txid231146

Foldseek 3Di:
DPDPDPCQKDWDDQPQKIWMWGQDPVGDIWIWIFGHDPNRTPDIDTDDPVVSVVVVVVSVVVVVVVVVVVVVVVVVVVVD